Protein AF-A0A7X5D8Q7-F1 (afdb_monomer_lite)

Foldseek 3Di:
DPVPLLVVLLVLLLVDDPVDPVSLVVSLVSLLVVCVVVVPALPDVVVVVSLVSSCVSSVVVVVVQDSVNSSCSSCVPGD

Sequence (79 aa):
MDTDLYQYLKAFMIESNWEDEYTRNDALAIFTTICLYFNIDADTPVCGEMLCDLYDAANMEEVEVSYDEFKNFMLTFII

pLDDT: mean 93.81, std 6.96, range [59.28, 97.94]

Structure (mmCIF, N/CA/C/O backbone):
data_AF-A0A7X5D8Q7-F1
#
_entry.id   AF-A0A7X5D8Q7-F1
#
loop_
_atom_site.group_PDB
_atom_site.id
_atom_site.type_symbol
_atom_site.label_atom_id
_atom_site.label_alt_id
_atom_site.label_comp_id
_atom_site.label_asym_id
_atom_site.label_entity_id
_atom_site.label_seq_id
_atom_site.pdbx_PDB_ins_code
_atom_site.Cartn_x
_atom_site.Cartn_y
_atom_site.Cartn_z
_atom_site.occupancy
_atom_site.B_iso_or_equiv
_atom_site.auth_seq_id
_atom_site.auth_comp_id
_atom_site.auth_asym_id
_atom_site.auth_atom_id
_atom_site.pdbx_PDB_model_num
ATOM 1 N N . MET A 1 1 ? -15.239 -6.405 2.289 1.00 59.28 1 MET A N 1
ATOM 2 C CA . MET A 1 1 ? -14.528 -5.385 1.500 1.00 59.28 1 MET A CA 1
ATOM 3 C C . MET A 1 1 ? -14.992 -5.556 0.067 1.00 59.28 1 MET A C 1
ATOM 5 O O . MET A 1 1 ? -15.165 -6.702 -0.335 1.00 59.28 1 MET A O 1
ATOM 9 N N . ASP A 1 2 ? -15.284 -4.473 -0.645 1.00 59.69 2 ASP A N 1
ATOM 10 C CA . ASP A 1 2 ? -15.541 -4.533 -2.087 1.00 59.69 2 ASP A CA 1
ATOM 11 C C . ASP A 1 2 ? -14.233 -4.992 -2.731 1.00 59.69 2 ASP A C 1
ATOM 13 O O . ASP A 1 2 ? -13.224 -4.284 -2.712 1.00 59.69 2 ASP A O 1
ATOM 17 N N . THR A 1 3 ? -14.204 -6.265 -3.111 1.00 71.56 3 THR A N 1
ATOM 18 C CA . THR A 1 3 ? -12.985 -6.971 -3.503 1.00 71.56 3 THR A CA 1
ATOM 19 C C . THR A 1 3 ? -12.379 -6.374 -4.762 1.00 71.56 3 THR A C 1
ATOM 21 O O . THR A 1 3 ? -11.167 -6.440 -4.928 1.00 71.56 3 THR A O 1
ATOM 24 N N . ASP A 1 4 ? -13.174 -5.728 -5.609 1.00 87.88 4 ASP A N 1
ATOM 25 C CA . ASP A 1 4 ? -12.743 -5.363 -6.954 1.00 87.88 4 ASP A CA 1
ATOM 26 C C . ASP A 1 4 ? -11.763 -4.181 -6.945 1.00 87.88 4 ASP A C 1
ATOM 28 O O . ASP A 1 4 ? -10.750 -4.220 -7.644 1.00 87.88 4 ASP A O 1
ATOM 32 N N . LEU A 1 5 ? -11.985 -3.167 -6.098 1.00 93.06 5 LEU A N 1
ATOM 33 C CA . LEU A 1 5 ? -11.095 -1.999 -6.026 1.00 93.06 5 LEU A CA 1
ATOM 34 C C . LEU A 1 5 ? -9.760 -2.319 -5.337 1.00 93.06 5 LEU A C 1
ATOM 36 O O . LEU A 1 5 ? -8.717 -1.819 -5.753 1.00 93.06 5 LEU A O 1
ATOM 40 N N . TYR A 1 6 ? -9.771 -3.175 -4.311 1.00 95.81 6 TYR A N 1
ATOM 41 C CA . TYR A 1 6 ? -8.533 -3.615 -3.661 1.00 95.81 6 TYR A CA 1
ATOM 42 C C . TYR A 1 6 ? -7.708 -4.531 -4.573 1.00 95.81 6 TYR A C 1
ATOM 44 O O . TYR A 1 6 ? -6.495 -4.361 -4.677 1.00 95.81 6 TYR A O 1
ATOM 52 N N . GLN A 1 7 ? -8.355 -5.457 -5.293 1.00 96.00 7 GLN A N 1
ATOM 53 C CA . GLN A 1 7 ? -7.662 -6.273 -6.294 1.00 96.00 7 GLN A CA 1
ATOM 54 C C . GLN A 1 7 ? -7.117 -5.417 -7.443 1.00 96.00 7 GLN A C 1
ATOM 56 O O . GLN A 1 7 ? -6.004 -5.666 -7.904 1.00 96.00 7 GLN A O 1
ATOM 61 N N . TYR A 1 8 ? -7.851 -4.379 -7.862 1.00 96.38 8 TYR A N 1
ATOM 62 C CA . TYR A 1 8 ? -7.347 -3.400 -8.823 1.00 96.38 8 TYR A CA 1
ATOM 63 C C . TYR A 1 8 ? -6.095 -2.685 -8.305 1.00 96.38 8 TYR A C 1
ATOM 65 O O . TYR A 1 8 ? -5.097 -2.661 -9.014 1.00 96.38 8 TYR A O 1
ATOM 73 N N . LEU A 1 9 ? -6.111 -2.156 -7.075 1.00 97.44 9 LEU A N 1
ATOM 74 C CA . LEU A 1 9 ? -4.937 -1.515 -6.471 1.00 97.44 9 LEU A CA 1
ATOM 75 C C . LEU A 1 9 ? -3.733 -2.462 -6.446 1.00 97.44 9 LEU A C 1
ATOM 77 O O . LEU A 1 9 ? -2.630 -2.074 -6.819 1.00 97.44 9 LEU A O 1
ATOM 81 N N . LYS A 1 10 ? -3.953 -3.714 -6.043 1.00 97.06 10 LYS A N 1
ATOM 82 C CA . LYS A 1 10 ? -2.900 -4.726 -5.981 1.00 97.06 10 LYS A CA 1
ATOM 83 C C . LYS A 1 10 ? -2.283 -4.990 -7.355 1.00 97.06 10 LYS A C 1
ATOM 85 O O . LYS A 1 10 ? -1.066 -4.950 -7.489 1.00 97.06 10 LYS A O 1
ATOM 90 N N . ALA A 1 11 ? -3.111 -5.206 -8.379 1.00 97.00 11 ALA A N 1
ATOM 91 C CA . ALA A 1 11 ? -2.646 -5.392 -9.753 1.00 97.00 11 ALA A CA 1
ATOM 92 C C . ALA A 1 11 ? -1.933 -4.143 -10.291 1.00 97.00 11 ALA A C 1
ATOM 94 O O . ALA A 1 11 ? -0.851 -4.251 -10.861 1.00 97.00 11 ALA A O 1
ATOM 95 N N . PHE A 1 12 ? -2.501 -2.961 -10.037 1.00 96.81 12 PHE A N 1
ATOM 96 C CA . PHE A 1 12 ? -1.906 -1.684 -10.408 1.00 96.81 12 PHE A CA 1
ATOM 97 C C . PHE A 1 12 ? -0.498 -1.557 -9.837 1.00 96.81 12 PHE A C 1
ATOM 99 O O . PHE A 1 12 ? 0.419 -1.258 -10.589 1.00 96.81 12 PHE A O 1
ATOM 106 N N . MET A 1 13 ? -0.303 -1.841 -8.547 1.00 96.00 13 MET A N 1
ATOM 107 C CA . MET A 1 13 ? 1.008 -1.742 -7.906 1.00 96.00 13 MET A CA 1
ATOM 108 C C . MET A 1 13 ? 2.027 -2.760 -8.435 1.00 96.00 13 MET A C 1
ATOM 110 O O . MET A 1 13 ? 3.194 -2.410 -8.555 1.00 96.00 13 MET A O 1
ATOM 114 N N . ILE A 1 14 ? 1.601 -3.977 -8.795 1.00 96.12 14 ILE A N 1
ATOM 115 C CA . ILE A 1 14 ? 2.472 -4.999 -9.411 1.00 96.12 14 ILE A CA 1
ATOM 116 C C . ILE A 1 14 ? 3.007 -4.537 -10.774 1.00 96.12 14 ILE A C 1
ATOM 118 O O . ILE A 1 14 ? 4.157 -4.793 -11.118 1.00 96.12 14 ILE A O 1
ATOM 122 N N . GLU A 1 15 ? 2.164 -3.890 -11.578 1.00 94.56 15 GLU A N 1
ATOM 123 C CA . GLU A 1 15 ? 2.505 -3.465 -12.945 1.00 94.56 15 GLU A CA 1
ATOM 124 C C . GLU A 1 15 ? 3.211 -2.100 -12.995 1.00 94.56 15 GLU A C 1
ATOM 126 O O . GLU A 1 15 ? 3.720 -1.679 -14.037 1.00 94.56 15 GLU A O 1
ATOM 131 N N . SER A 1 16 ? 3.219 -1.400 -11.867 1.00 90.88 16 SER A N 1
ATOM 132 C CA . SER A 1 16 ? 3.605 -0.005 -11.732 1.00 90.88 16 SER A CA 1
ATOM 133 C C . SER A 1 16 ? 5.076 0.184 -11.391 1.00 90.88 16 SER A C 1
ATOM 135 O O . SER A 1 16 ? 5.676 -0.601 -10.664 1.00 90.88 16 SER A O 1
ATOM 137 N N . ASN A 1 17 ? 5.652 1.300 -11.846 1.00 90.94 17 ASN A N 1
ATOM 138 C CA . ASN A 1 17 ? 6.963 1.728 -11.373 1.00 90.94 17 ASN A CA 1
ATOM 139 C C . ASN A 1 17 ? 6.808 2.584 -10.112 1.00 90.94 17 ASN A C 1
ATOM 141 O O . ASN A 1 17 ? 6.425 3.750 -10.201 1.00 90.94 17 ASN A O 1
ATOM 145 N N . TRP A 1 18 ? 7.160 2.033 -8.950 1.00 91.94 18 TRP A N 1
ATOM 146 C CA . TRP A 1 18 ? 7.114 2.779 -7.694 1.00 91.94 18 TRP A CA 1
ATOM 147 C C . TRP A 1 18 ? 8.026 4.013 -7.687 1.00 91.94 18 TRP A C 1
ATOM 149 O O . TRP A 1 18 ? 7.759 4.946 -6.944 1.00 91.94 18 TRP A O 1
ATOM 159 N N . GLU A 1 19 ? 9.084 4.095 -8.497 1.00 91.19 19 GLU A N 1
ATOM 160 C CA . GLU A 1 19 ? 9.923 5.301 -8.547 1.00 91.19 19 GLU A CA 1
ATOM 161 C C . GLU A 1 19 ? 9.208 6.504 -9.190 1.00 91.19 19 GLU A C 1
ATOM 163 O O . GLU A 1 19 ? 9.554 7.652 -8.886 1.00 91.19 19 GLU A O 1
ATOM 168 N N . ASP A 1 20 ? 8.177 6.263 -10.006 1.00 94.19 20 ASP A N 1
ATOM 169 C CA . ASP A 1 20 ? 7.367 7.312 -10.619 1.00 94.19 20 ASP A CA 1
ATOM 170 C C . ASP A 1 20 ? 6.410 7.954 -9.603 1.00 94.19 20 ASP A C 1
ATOM 172 O O . ASP A 1 20 ? 5.584 7.303 -8.963 1.00 94.19 20 ASP A O 1
ATOM 176 N N . GLU A 1 21 ? 6.515 9.274 -9.458 1.00 94.69 21 GLU A N 1
ATOM 177 C CA . GLU A 1 21 ? 5.754 10.034 -8.467 1.00 94.69 21 GLU A CA 1
ATOM 178 C C . GLU A 1 21 ? 4.242 9.961 -8.709 1.00 94.69 21 GLU A C 1
ATOM 180 O O . GLU A 1 21 ? 3.477 9.824 -7.752 1.00 94.69 21 GLU A O 1
ATOM 185 N N . TYR A 1 22 ? 3.804 10.028 -9.969 1.00 95.19 22 TYR A N 1
ATOM 186 C CA . TYR A 1 22 ? 2.382 9.960 -10.307 1.00 95.19 22 TYR A CA 1
ATOM 187 C C . TYR A 1 22 ? 1.801 8.603 -9.928 1.00 95.19 22 TYR A C 1
ATOM 189 O O . TYR A 1 22 ? 0.783 8.537 -9.247 1.00 95.19 22 TYR A O 1
ATOM 197 N N . THR A 1 23 ? 2.518 7.538 -10.267 1.00 93.94 23 THR A N 1
ATOM 198 C CA . THR A 1 23 ? 2.157 6.163 -9.931 1.00 93.94 23 THR A CA 1
ATOM 199 C C . THR A 1 23 ? 2.004 5.943 -8.422 1.00 93.94 23 THR A C 1
ATOM 201 O O . THR A 1 23 ? 0.995 5.391 -7.975 1.00 93.94 23 THR A O 1
ATOM 204 N N . ARG A 1 24 ? 2.953 6.425 -7.604 1.00 95.44 24 ARG A N 1
ATOM 205 C CA . ARG A 1 24 ? 2.827 6.346 -6.135 1.00 95.44 24 ARG A CA 1
ATOM 206 C C . ARG A 1 24 ? 1.614 7.116 -5.625 1.00 95.44 24 ARG A C 1
ATOM 208 O O . ARG A 1 24 ? 0.876 6.616 -4.779 1.00 95.44 24 ARG A O 1
ATOM 215 N N . ASN A 1 25 ? 1.401 8.328 -6.133 1.00 97.69 25 ASN A N 1
ATOM 216 C CA . ASN A 1 25 ? 0.281 9.169 -5.719 1.00 97.69 25 ASN A CA 1
ATOM 217 C C . ASN A 1 25 ? -1.076 8.565 -6.110 1.00 97.69 25 ASN A C 1
ATOM 219 O O . ASN A 1 25 ? -2.021 8.650 -5.327 1.00 97.69 25 ASN A O 1
ATOM 223 N N . ASP A 1 26 ? -1.167 7.904 -7.264 1.00 97.50 26 ASP A N 1
ATOM 224 C CA . ASP A 1 26 ? -2.369 7.184 -7.688 1.00 97.50 26 ASP A CA 1
ATOM 225 C C . ASP A 1 26 ? -2.652 5.990 -6.766 1.00 97.50 26 ASP A C 1
ATOM 227 O O . ASP A 1 26 ? -3.779 5.834 -6.286 1.00 97.50 26 ASP A O 1
ATOM 231 N N . ALA A 1 27 ? -1.628 5.193 -6.431 1.00 97.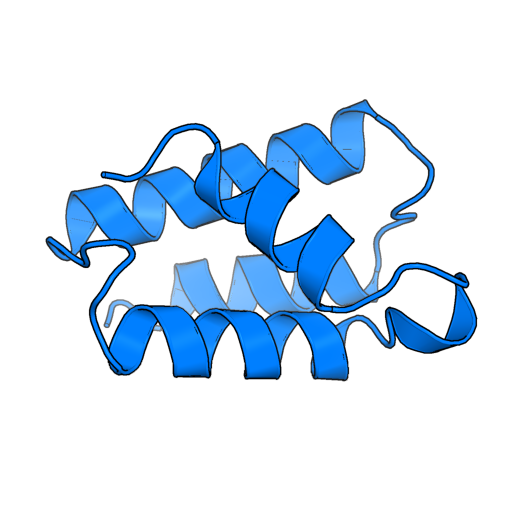50 27 ALA A N 1
ATOM 232 C CA . ALA A 1 27 ? -1.758 4.098 -5.466 1.00 97.50 27 ALA A CA 1
ATOM 233 C C . ALA A 1 27 ? -2.225 4.605 -4.089 1.00 97.50 27 ALA A C 1
ATOM 235 O O . ALA A 1 27 ? -3.165 4.051 -3.512 1.00 97.50 27 ALA A O 1
ATOM 236 N N . LEU A 1 28 ? -1.627 5.695 -3.593 1.00 97.88 28 LEU A N 1
ATOM 237 C CA . LEU A 1 28 ? -2.027 6.361 -2.351 1.00 97.88 28 LEU A CA 1
ATOM 238 C C . LEU A 1 28 ? -3.486 6.833 -2.404 1.00 97.88 28 LEU A C 1
ATOM 240 O O . LEU A 1 28 ? -4.235 6.619 -1.450 1.00 97.88 28 LEU A O 1
ATOM 244 N N . ALA A 1 29 ? -3.913 7.460 -3.501 1.00 97.75 29 ALA A N 1
ATOM 245 C CA . ALA A 1 29 ? -5.277 7.961 -3.652 1.00 97.75 29 ALA A CA 1
ATOM 246 C C . ALA A 1 29 ? -6.310 6.822 -3.643 1.00 97.75 29 ALA A C 1
ATOM 248 O O . ALA A 1 29 ? -7.344 6.924 -2.974 1.00 97.75 29 ALA A O 1
ATOM 249 N N . ILE A 1 30 ? -6.021 5.718 -4.337 1.00 97.25 30 ILE A N 1
ATOM 250 C CA . ILE A 1 30 ? -6.880 4.529 -4.346 1.00 97.25 30 ILE A CA 1
ATOM 251 C C . ILE A 1 30 ? -6.931 3.903 -2.948 1.00 97.25 30 ILE A C 1
ATOM 253 O O . ILE A 1 30 ? -8.020 3.647 -2.435 1.00 97.25 30 ILE A O 1
ATOM 257 N N . PHE A 1 31 ? -5.779 3.707 -2.302 1.00 97.50 31 PHE A N 1
ATOM 258 C CA . PHE A 1 31 ? -5.706 3.153 -0.949 1.00 97.50 31 PHE A CA 1
ATOM 259 C C . PHE A 1 31 ? -6.483 4.004 0.062 1.00 97.50 31 PHE A C 1
ATOM 261 O O . PHE A 1 31 ? -7.349 3.491 0.769 1.00 97.50 31 PHE A O 1
ATOM 268 N N . THR A 1 32 ? -6.265 5.321 0.048 1.00 97.25 32 THR A N 1
ATOM 269 C CA . THR A 1 32 ? -7.000 6.288 0.878 1.00 97.25 32 THR A CA 1
ATOM 270 C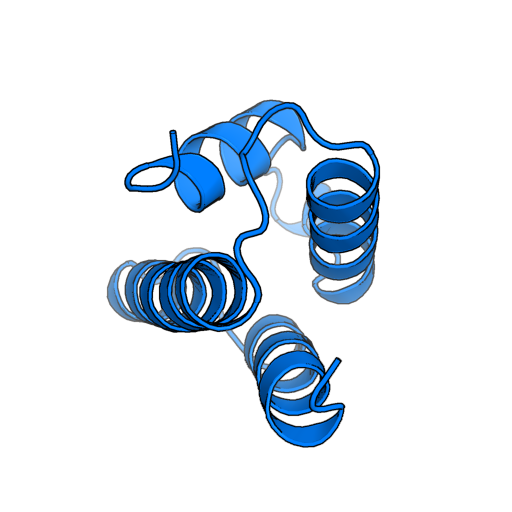 C . THR A 1 32 ? -8.506 6.180 0.654 1.00 97.25 32 THR A C 1
ATOM 272 O O . THR A 1 32 ? -9.282 6.166 1.608 1.00 97.25 32 THR A O 1
ATOM 275 N N . THR A 1 33 ? -8.939 6.045 -0.602 1.00 96.19 33 THR A N 1
ATOM 276 C CA . THR A 1 33 ? -10.358 5.887 -0.947 1.00 96.19 33 THR A CA 1
ATOM 277 C C . THR A 1 33 ? -10.948 4.613 -0.342 1.00 96.19 33 THR A C 1
ATOM 279 O O . THR A 1 33 ? -12.038 4.660 0.227 1.00 96.19 33 THR A O 1
ATOM 282 N N . ILE A 1 34 ? -10.229 3.488 -0.421 1.00 95.75 34 ILE A N 1
ATOM 283 C CA . ILE A 1 34 ? -10.651 2.216 0.181 1.00 95.75 34 ILE A CA 1
ATOM 284 C C . ILE A 1 34 ? -10.796 2.382 1.699 1.00 95.75 34 ILE A C 1
ATOM 286 O O . ILE A 1 34 ? -11.841 2.032 2.252 1.00 95.75 34 ILE A O 1
ATOM 290 N N . CYS A 1 35 ? -9.793 2.955 2.367 1.00 95.94 35 CYS A N 1
ATOM 291 C CA . CYS A 1 35 ? -9.817 3.135 3.817 1.00 95.94 35 CYS A CA 1
ATOM 292 C C . CYS A 1 35 ? -10.975 4.027 4.275 1.00 95.94 35 CYS A C 1
ATOM 294 O O . CYS A 1 35 ? -11.715 3.648 5.183 1.00 95.94 35 CYS A O 1
ATOM 296 N N . LEU A 1 36 ? -11.212 5.154 3.598 1.00 94.69 36 LEU A N 1
ATOM 297 C CA . LEU A 1 36 ? -12.323 6.054 3.920 1.00 94.69 36 LEU A CA 1
ATOM 298 C C . LEU A 1 36 ? -13.689 5.405 3.670 1.00 94.69 36 LEU A C 1
ATOM 300 O O . LEU A 1 36 ? -14.604 5.561 4.476 1.00 94.69 36 LEU A O 1
ATOM 304 N N . TYR A 1 37 ? -13.840 4.662 2.571 1.00 94.38 37 TYR A N 1
ATOM 305 C CA . TYR A 1 37 ? -15.107 4.016 2.230 1.00 94.38 37 TYR A CA 1
ATOM 306 C C . TYR A 1 37 ? -15.483 2.901 3.219 1.00 94.38 37 TYR A C 1
ATOM 308 O O . TYR A 1 37 ? -16.659 2.734 3.544 1.00 94.38 37 TYR A O 1
ATOM 316 N N . PHE A 1 38 ? -14.495 2.155 3.723 1.00 93.12 38 PHE A N 1
ATOM 317 C CA . PHE A 1 38 ? -14.708 1.068 4.684 1.00 93.12 38 PHE A CA 1
ATOM 318 C C . PHE A 1 38 ? -14.519 1.466 6.151 1.00 93.12 38 PHE A C 1
ATOM 320 O O . PHE 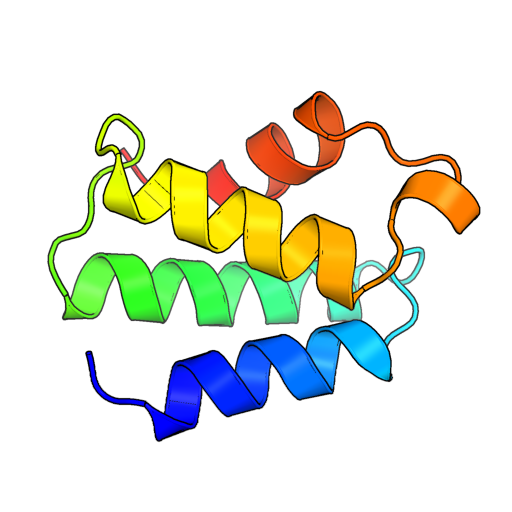A 1 38 ? -14.684 0.607 7.016 1.00 93.12 38 PHE A O 1
ATOM 327 N N . ASN A 1 39 ? -14.220 2.738 6.437 1.00 93.88 39 ASN A N 1
ATOM 328 C CA . ASN A 1 39 ? -13.923 3.236 7.782 1.00 93.88 39 ASN A CA 1
ATOM 329 C C . ASN A 1 39 ? -12.791 2.431 8.459 1.00 93.88 39 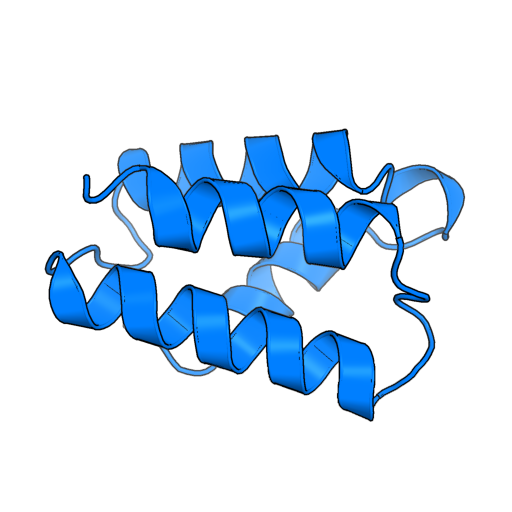ASN A C 1
ATOM 331 O O . ASN A 1 39 ? -12.955 1.899 9.559 1.00 93.88 39 ASN A O 1
ATOM 335 N N . ILE A 1 40 ? -11.676 2.287 7.737 1.00 94.88 40 ILE A N 1
ATOM 336 C CA . ILE A 1 40 ? -10.453 1.612 8.181 1.00 94.88 40 ILE A CA 1
ATOM 337 C C . ILE A 1 40 ? -9.445 2.683 8.603 1.00 94.88 40 ILE A C 1
ATOM 339 O O . ILE A 1 40 ? -8.896 3.380 7.749 1.00 94.88 40 ILE A O 1
ATOM 343 N N . ASP A 1 41 ? -9.200 2.772 9.906 1.00 95.06 41 ASP A N 1
ATOM 344 C CA . ASP A 1 41 ? -8.223 3.684 10.508 1.00 95.06 41 ASP A CA 1
ATOM 345 C C . ASP A 1 41 ? -6.798 3.101 10.446 1.00 95.06 41 ASP A C 1
ATOM 347 O O . ASP A 1 41 ? -6.607 1.876 10.372 1.00 95.06 41 ASP A O 1
ATOM 351 N N . ALA A 1 42 ? -5.789 3.974 10.487 1.00 94.50 42 ALA A N 1
ATOM 352 C CA . ALA A 1 42 ? -4.379 3.618 10.300 1.00 94.50 42 ALA A CA 1
ATOM 353 C C . ALA A 1 42 ? -3.826 2.674 11.385 1.00 94.50 42 ALA A C 1
ATOM 355 O O . ALA A 1 42 ? -2.877 1.921 11.143 1.00 94.50 42 ALA A O 1
ATOM 356 N N . ASP A 1 43 ? -4.407 2.709 12.585 1.00 93.25 43 ASP A N 1
ATOM 357 C CA . ASP A 1 43 ? -4.011 1.902 13.743 1.00 93.25 43 ASP A CA 1
ATOM 358 C C . ASP A 1 43 ? -4.717 0.537 13.811 1.00 93.25 43 ASP A C 1
ATOM 360 O O . ASP A 1 43 ? -4.452 -0.272 14.708 1.00 93.25 43 ASP A O 1
ATOM 364 N N . THR A 1 44 ? -5.588 0.239 12.844 1.00 95.19 44 THR A N 1
ATOM 365 C CA . THR A 1 44 ? -6.317 -1.026 12.816 1.00 95.19 44 THR A CA 1
ATOM 366 C C . THR A 1 44 ? -5.450 -2.171 12.271 1.00 95.19 44 THR A C 1
ATOM 368 O O . THR A 1 44 ? -4.677 -1.983 11.325 1.00 95.19 44 THR A O 1
ATOM 371 N N . PRO A 1 45 ? -5.616 -3.408 12.784 1.00 96.50 45 PRO A N 1
ATOM 372 C CA . PRO A 1 45 ? -4.937 -4.581 12.228 1.00 96.50 45 PRO A CA 1
ATOM 373 C C . PRO A 1 45 ? -5.216 -4.784 10.736 1.00 96.50 45 PRO A C 1
ATOM 375 O O . PRO A 1 45 ? -4.317 -5.153 9.990 1.00 96.50 45 PRO A O 1
ATOM 378 N N . VAL A 1 46 ? -6.439 -4.469 10.293 1.00 95.69 46 VAL A N 1
ATOM 379 C CA . VAL A 1 46 ? -6.855 -4.584 8.889 1.00 95.69 46 VAL A CA 1
ATOM 380 C C . VAL A 1 46 ? -6.016 -3.677 7.990 1.00 95.69 46 VAL A C 1
ATOM 382 O O . VAL A 1 46 ? -5.545 -4.129 6.950 1.00 95.69 46 VAL A O 1
ATOM 385 N N . CYS A 1 47 ? -5.777 -2.424 8.392 1.00 96.75 47 CYS A N 1
ATOM 386 C CA . CYS A 1 47 ? -4.912 -1.520 7.635 1.00 96.75 47 CYS A CA 1
ATOM 387 C C . CYS A 1 47 ? -3.483 -2.071 7.533 1.00 96.75 47 CYS A 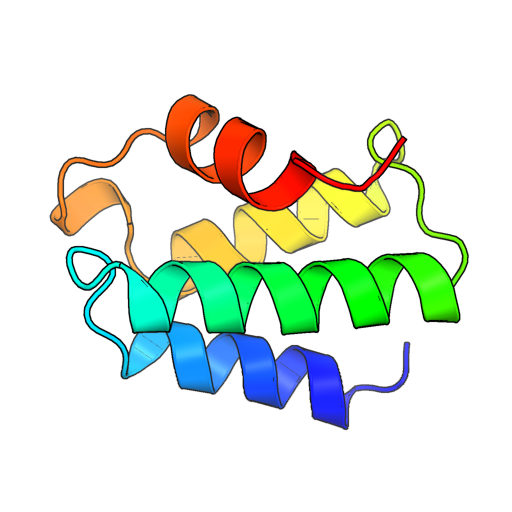C 1
ATOM 389 O O . CYS A 1 47 ? -2.881 -2.045 6.461 1.00 96.75 47 CYS A O 1
ATOM 391 N N . GLY A 1 48 ? -2.952 -2.598 8.641 1.00 97.06 48 GLY A N 1
ATOM 392 C CA . GLY A 1 48 ? -1.626 -3.213 8.675 1.00 97.06 48 GLY A CA 1
ATOM 393 C C . GLY A 1 48 ? -1.508 -4.421 7.744 1.00 97.06 48 GLY A C 1
ATOM 394 O O . GLY A 1 48 ? -0.559 -4.503 6.973 1.00 97.06 48 GLY A O 1
ATOM 395 N N . GLU A 1 49 ? -2.489 -5.323 7.769 1.00 97.25 49 GLU A N 1
ATOM 396 C CA . GLU A 1 49 ? -2.538 -6.498 6.890 1.00 97.25 49 GLU A CA 1
ATOM 397 C C . GLU A 1 49 ? -2.613 -6.103 5.410 1.00 97.25 49 GLU A C 1
ATOM 399 O O . GLU A 1 49 ? -1.895 -6.669 4.588 1.00 97.25 49 GLU A O 1
ATOM 404 N N . MET A 1 50 ? -3.429 -5.098 5.072 1.00 97.06 50 MET A N 1
ATOM 405 C CA . MET A 1 50 ? -3.530 -4.592 3.701 1.00 97.06 50 MET A CA 1
ATOM 406 C C . MET A 1 50 ? -2.208 -4.011 3.200 1.00 97.06 50 MET A C 1
ATOM 408 O O . MET A 1 50 ? -1.850 -4.237 2.047 1.00 97.06 50 MET A O 1
ATOM 412 N N . LEU A 1 51 ? -1.500 -3.255 4.043 1.00 97.81 51 LEU A N 1
ATOM 413 C CA . LEU A 1 51 ? -0.213 -2.660 3.692 1.00 97.81 51 LEU A CA 1
ATOM 414 C C . LEU A 1 51 ? 0.865 -3.725 3.498 1.00 97.81 51 LEU A C 1
ATOM 416 O O . LEU A 1 51 ? 1.591 -3.647 2.512 1.00 97.81 51 LEU A O 1
ATOM 420 N N . CYS A 1 52 ? 0.941 -4.726 4.381 1.00 97.94 52 CYS A N 1
ATOM 421 C CA . CYS A 1 52 ? 1.847 -5.859 4.195 1.00 97.94 52 CYS A CA 1
ATOM 422 C C . CYS A 1 52 ? 1.562 -6.582 2.870 1.00 97.94 52 CYS A C 1
ATOM 424 O O . CYS A 1 52 ? 2.473 -6.784 2.078 1.00 97.94 52 CYS A O 1
ATOM 426 N N . ASP A 1 53 ? 0.295 -6.900 2.583 1.00 97.62 53 ASP A N 1
ATOM 427 C CA . ASP A 1 53 ? -0.073 -7.613 1.352 1.00 97.62 53 ASP A CA 1
ATOM 428 C C . ASP A 1 53 ? 0.243 -6.807 0.079 1.00 97.62 53 ASP A C 1
ATOM 430 O O . ASP A 1 53 ? 0.681 -7.373 -0.920 1.00 97.62 53 ASP A O 1
ATOM 434 N N . LEU A 1 54 ? 0.056 -5.482 0.098 1.00 97.56 54 LEU A N 1
ATOM 435 C CA . LEU A 1 54 ? 0.414 -4.614 -1.032 1.00 97.56 54 LEU A CA 1
ATOM 436 C C . LEU A 1 54 ? 1.932 -4.481 -1.209 1.00 97.56 54 LEU A C 1
ATOM 438 O O . LEU A 1 54 ? 2.411 -4.500 -2.343 1.00 97.56 54 LEU A O 1
ATOM 442 N N . TYR A 1 55 ? 2.674 -4.356 -0.108 1.00 97.94 55 TYR A N 1
ATOM 443 C CA . TYR A 1 55 ? 4.134 -4.272 -0.111 1.00 97.94 55 TYR A CA 1
ATOM 444 C C . TYR A 1 55 ? 4.766 -5.548 -0.679 1.00 97.94 55 TYR A C 1
ATOM 446 O O . TYR A 1 55 ? 5.594 -5.474 -1.589 1.00 97.94 55 TYR A O 1
ATOM 454 N N . ASP A 1 56 ? 4.310 -6.708 -0.198 1.00 96.62 56 ASP A N 1
ATOM 455 C CA . ASP A 1 56 ? 4.772 -8.018 -0.654 1.00 96.62 56 ASP A CA 1
ATOM 456 C C . ASP A 1 56 ? 4.398 -8.253 -2.122 1.00 96.62 56 ASP A C 1
ATOM 458 O O . ASP A 1 56 ? 5.210 -8.729 -2.913 1.00 96.62 56 ASP A O 1
ATOM 462 N N . ALA A 1 57 ? 3.174 -7.892 -2.520 1.00 95.31 57 ALA A N 1
ATOM 463 C CA . ALA A 1 57 ? 2.707 -8.099 -3.887 1.00 95.31 57 ALA A CA 1
ATOM 464 C C . ALA A 1 57 ? 3.479 -7.269 -4.912 1.00 95.31 57 ALA A C 1
ATOM 466 O O . ALA A 1 57 ? 3.824 -7.784 -5.972 1.00 95.31 57 ALA A O 1
ATOM 467 N N . ALA A 1 58 ? 3.764 -6.008 -4.595 1.00 94.88 58 ALA A N 1
ATOM 468 C CA . ALA A 1 58 ? 4.541 -5.121 -5.455 1.00 94.88 58 ALA A CA 1
ATOM 469 C C . ALA A 1 58 ? 6.056 -5.371 -5.375 1.00 94.88 58 ALA A C 1
ATOM 471 O O . ALA A 1 58 ? 6.818 -4.695 -6.060 1.00 94.88 58 ALA A O 1
ATOM 472 N N . ASN A 1 59 ? 6.487 -6.334 -4.552 1.00 93.81 59 ASN A N 1
ATOM 473 C CA . ASN A 1 59 ? 7.884 -6.698 -4.356 1.00 93.81 59 ASN A CA 1
ATOM 474 C C . ASN A 1 59 ? 8.767 -5.490 -3.999 1.00 93.81 59 ASN A C 1
ATOM 476 O O . ASN A 1 59 ? 9.854 -5.299 -4.544 1.00 93.81 59 ASN A O 1
ATOM 480 N N . MET A 1 60 ? 8.272 -4.647 -3.087 1.00 92.75 60 MET A N 1
ATOM 481 C CA . MET A 1 60 ? 8.895 -3.360 -2.757 1.00 92.75 60 MET A CA 1
ATOM 482 C C . MET A 1 60 ? 10.334 -3.486 -2.231 1.00 92.75 60 MET A C 1
ATOM 484 O O . MET A 1 60 ? 11.136 -2.567 -2.394 1.00 92.75 60 MET A O 1
ATOM 488 N N . GLU A 1 61 ? 10.687 -4.638 -1.652 1.00 88.62 61 GLU A N 1
ATOM 489 C CA . GLU A 1 61 ? 12.059 -4.929 -1.222 1.00 88.62 61 GLU A CA 1
ATOM 490 C C . GLU A 1 61 ? 13.061 -4.913 -2.387 1.00 88.62 61 GLU A C 1
ATOM 492 O O . GLU A 1 61 ? 14.203 -4.494 -2.201 1.00 88.62 61 GLU A O 1
ATOM 497 N N . GLU A 1 62 ? 12.654 -5.320 -3.596 1.00 88.94 62 GLU A N 1
ATOM 498 C CA . GLU A 1 62 ? 13.533 -5.334 -4.775 1.00 88.94 62 GLU A CA 1
ATOM 499 C C . GLU A 1 62 ? 13.813 -3.937 -5.341 1.00 88.94 62 GLU A C 1
ATOM 501 O O . GLU A 1 62 ? 14.815 -3.751 -6.031 1.00 88.94 62 GLU A O 1
ATOM 506 N N . VAL A 1 63 ? 12.967 -2.951 -5.028 1.00 87.31 63 VAL A N 1
ATOM 507 C CA . VAL A 1 63 ? 13.161 -1.540 -5.408 1.00 87.31 63 VAL A CA 1
ATOM 508 C C . VAL A 1 63 ? 13.777 -0.709 -4.277 1.00 87.31 63 VAL A C 1
ATOM 510 O O . VAL A 1 63 ? 13.700 0.515 -4.296 1.00 87.31 63 VAL A O 1
ATOM 513 N N . GLU A 1 64 ? 14.397 -1.372 -3.294 1.00 92.06 64 GLU A N 1
ATOM 514 C CA . GLU A 1 64 ? 15.107 -0.761 -2.161 1.00 92.06 64 GLU A CA 1
ATOM 515 C C . GLU A 1 64 ? 14.244 0.179 -1.292 1.00 92.06 64 GLU A C 1
ATOM 517 O O . GLU A 1 64 ? 14.773 1.036 -0.584 1.00 92.06 64 GLU A O 1
ATOM 522 N N . VAL A 1 65 ? 12.918 0.006 -1.297 1.00 94.56 65 VAL A N 1
ATOM 523 C CA . VAL A 1 65 ? 11.999 0.769 -0.440 1.00 94.56 65 VAL A CA 1
ATOM 524 C C . VAL A 1 65 ? 11.688 -0.045 0.798 1.00 94.56 65 VAL A C 1
ATOM 526 O O . VAL A 1 65 ? 11.166 -1.150 0.699 1.00 94.56 65 VAL A O 1
ATOM 529 N N . SER A 1 66 ? 11.969 0.503 1.979 1.00 96.56 66 SER A N 1
ATOM 530 C CA . SER A 1 66 ? 11.638 -0.184 3.226 1.00 96.56 66 SER A CA 1
ATOM 531 C C . SER A 1 66 ? 10.130 -0.201 3.485 1.00 96.56 66 SER A C 1
ATOM 533 O O . SER A 1 66 ? 9.395 0.714 3.101 1.00 96.56 66 SER A O 1
ATOM 535 N N . TYR A 1 67 ? 9.665 -1.212 4.223 1.00 96.81 67 TYR A N 1
ATOM 536 C CA . TYR A 1 67 ? 8.262 -1.288 4.631 1.00 96.81 67 TYR A CA 1
ATOM 537 C C . TYR A 1 67 ? 7.802 -0.043 5.396 1.00 96.81 67 TYR A C 1
ATOM 539 O O . TYR A 1 67 ? 6.699 0.443 5.163 1.00 96.81 67 TYR A O 1
ATOM 547 N N . ASP A 1 68 ? 8.649 0.518 6.263 1.00 97.00 68 ASP A N 1
ATOM 548 C CA . ASP A 1 68 ? 8.310 1.725 7.019 1.00 97.00 68 ASP A CA 1
ATOM 549 C C . ASP A 1 68 ? 8.168 2.956 6.110 1.00 97.00 68 ASP A C 1
ATOM 551 O O . ASP A 1 68 ? 7.246 3.749 6.299 1.00 97.00 68 ASP A O 1
ATOM 555 N N . GLU A 1 69 ? 9.029 3.121 5.102 1.00 96.81 69 GLU A N 1
ATOM 556 C CA . GLU A 1 69 ? 8.902 4.205 4.115 1.00 96.81 69 GLU A CA 1
ATOM 557 C C . GLU A 1 69 ? 7.626 4.061 3.287 1.00 96.81 69 GLU A C 1
ATOM 559 O O . GLU A 1 69 ? 6.856 5.017 3.172 1.00 96.81 69 GLU A O 1
ATOM 564 N N . PHE A 1 70 ? 7.368 2.857 2.772 1.00 97.38 70 PHE A N 1
ATOM 565 C CA . PHE A 1 70 ? 6.143 2.533 2.047 1.00 97.38 70 PHE A CA 1
ATOM 566 C C . PHE A 1 70 ? 4.897 2.819 2.894 1.00 97.38 70 PHE A C 1
ATOM 568 O O . PHE A 1 70 ? 4.000 3.550 2.473 1.00 97.38 70 PHE A O 1
ATOM 575 N N . LYS A 1 71 ? 4.860 2.290 4.119 1.00 97.19 71 LYS A N 1
ATOM 576 C CA . LYS A 1 71 ? 3.754 2.461 5.061 1.00 97.19 71 LYS A CA 1
ATOM 577 C C . LYS A 1 71 ? 3.508 3.933 5.369 1.00 97.19 71 LYS A C 1
ATOM 579 O O . LYS A 1 71 ? 2.370 4.386 5.284 1.00 97.19 71 LYS A O 1
ATOM 584 N N . ASN A 1 72 ? 4.552 4.681 5.721 1.00 96.69 72 ASN A N 1
ATOM 585 C CA . ASN A 1 72 ? 4.419 6.100 6.049 1.00 96.69 72 ASN A CA 1
ATOM 586 C C . ASN A 1 72 ? 3.890 6.902 4.857 1.00 96.69 72 ASN A C 1
ATOM 588 O O . ASN A 1 72 ? 3.057 7.786 5.040 1.00 96.69 72 ASN A O 1
ATOM 592 N N . PHE A 1 73 ? 4.326 6.564 3.641 1.00 97.25 73 PHE A N 1
ATOM 593 C CA . PHE A 1 73 ? 3.804 7.179 2.429 1.00 97.25 73 PHE A CA 1
ATOM 594 C C . PHE A 1 73 ? 2.319 6.850 2.217 1.00 97.25 73 PHE A C 1
ATOM 596 O O . PHE A 1 73 ? 1.505 7.758 2.057 1.00 97.25 73 PHE A O 1
ATOM 603 N N . MET A 1 74 ? 1.936 5.573 2.279 1.00 97.69 74 MET A N 1
ATOM 604 C CA . MET A 1 74 ? 0.554 5.130 2.043 1.00 97.69 74 MET A CA 1
ATOM 605 C C . MET A 1 74 ? -0.440 5.637 3.099 1.00 97.69 74 MET A C 1
ATOM 607 O O . MET A 1 74 ? -1.625 5.787 2.811 1.00 97.69 74 MET A O 1
ATOM 611 N N . LEU A 1 75 ? 0.032 5.944 4.30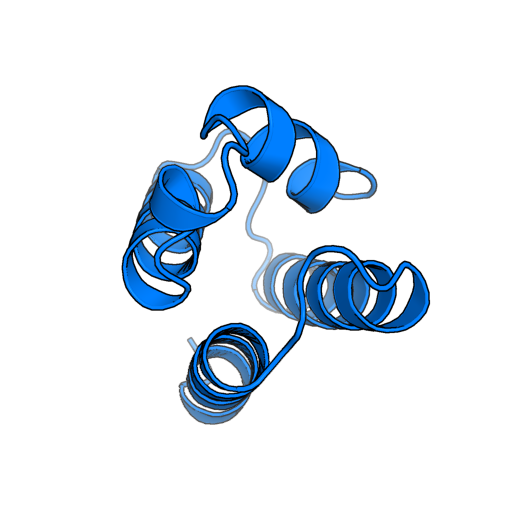9 1.00 97.06 75 LEU A N 1
ATOM 612 C CA . LEU A 1 75 ? -0.785 6.477 5.402 1.00 97.06 75 LEU A CA 1
ATOM 613 C C . LEU A 1 75 ? -0.894 8.009 5.418 1.00 97.06 75 LEU A C 1
ATOM 615 O O . LEU A 1 75 ? -1.518 8.553 6.321 1.00 97.06 75 LEU A O 1
ATOM 619 N N . THR A 1 76 ? -0.346 8.720 4.425 1.00 96.69 76 THR A N 1
ATOM 620 C CA . THR A 1 76 ? -0.271 10.198 4.414 1.00 96.69 76 THR A CA 1
ATOM 621 C C . THR A 1 76 ? -1.605 10.906 4.715 1.00 96.69 76 THR A C 1
ATOM 623 O O . THR A 1 76 ? -1.603 11.981 5.315 1.00 96.69 76 THR A O 1
ATOM 626 N N . PHE A 1 77 ? -2.743 10.330 4.308 1.00 94.50 77 PHE A N 1
ATOM 627 C CA . PHE A 1 77 ? -4.071 10.947 4.444 1.00 94.50 77 PHE A CA 1
ATOM 628 C C . PHE A 1 77 ? -5.056 10.176 5.329 1.00 94.50 77 PHE A C 1
ATOM 630 O O . PHE A 1 77 ? -6.225 10.559 5.408 1.00 94.50 77 PHE A O 1
ATOM 637 N N . ILE A 1 78 ? -4.609 9.106 5.983 1.00 89.75 78 ILE A N 1
ATOM 638 C CA . ILE A 1 78 ? -5.447 8.283 6.859 1.00 89.75 78 ILE A CA 1
ATOM 639 C C . ILE A 1 78 ? -5.035 8.571 8.305 1.00 89.75 78 ILE A C 1
ATOM 641 O O . ILE A 1 78 ? -3.848 8.715 8.594 1.00 89.75 78 ILE A O 1
ATOM 645 N N . ILE A 1 79 ? -6.029 8.720 9.186 1.00 75.56 79 ILE A N 1
ATOM 646 C CA . ILE A 1 79 ? -5.835 9.001 10.617 1.00 75.56 79 ILE A CA 1
ATOM 647 C C . ILE A 1 79 ? -5.757 7.686 11.392 1.00 75.56 79 ILE A C 1
ATOM 649 O O . ILE A 1 79 ? -6.481 6.737 11.015 1.00 75.56 79 ILE A O 1
#

Secondary structure (DSSP, 8-state):
--HHHHHHHHHHHHHS-TTSHHHHHHHHHHHHHHHHHHT--TTSHHHHHHHHHHHHHTTGGGGT--HHHHHHHHTTT--

Radius of gyration: 11.45 Å; chains: 1; bounding box: 31×19×27 Å